Protein AF-A0A2V7YEZ1-F1 (afdb_monomer)

Radius of gyration: 21.1 Å; Cα contacts (8 Å, |Δi|>4): 162; chains: 1; bounding box: 37×70×60 Å

Mean predicted aligned error: 11.43 Å

Nearest PDB structures (foldseek):
  5an3-assembly1_A  TM=5.380E-01  e=5.184E-01  Saccharomyces cerevisiae
  5j5c-assembly1_B  TM=5.131E-01  e=3.500E+00  Homo sapiens
  8w6f-assembly1_A  TM=2.826E-01  e=8.178E+00  artificial sequences

Secondary structure (DSSP, 8-state):
----------------HHHHHHHHHHHHHHHHHHHHHHHHHHHHHHTT------THHHHHHHHHHHHHH-TT-HHHHHHHHHHHHHHHB-SSS-B-HHHHHHHHHHHHHHHHHT--HHHHHHHHHHHHHHHTS-GGGS----GGGS--TTTTT--S----

pLDDT: mean 80.13, std 21.82, range [31.69, 98.31]

Structure (mmCIF, N/CA/C/O backbone):
data_AF-A0A2V7YEZ1-F1
#
_entry.id   AF-A0A2V7YEZ1-F1
#
loop_
_atom_site.group_PDB
_atom_site.id
_atom_site.type_symbol
_atom_site.label_atom_id
_atom_site.label_alt_id
_atom_site.label_comp_id
_atom_site.label_asym_id
_atom_site.label_entity_id
_atom_site.label_seq_id
_atom_site.pdbx_PDB_ins_code
_atom_site.Cartn_x
_atom_site.Cartn_y
_atom_site.Cartn_z
_atom_site.occupancy
_atom_site.B_iso_or_equiv
_atom_site.auth_seq_id
_atom_site.auth_comp_id
_atom_site.auth_asym_id
_atom_site.auth_atom_id
_atom_site.pdbx_PDB_model_num
ATOM 1 N N . MET A 1 1 ? 20.048 -48.805 -42.423 1.00 40.53 1 MET A N 1
ATOM 2 C CA . MET A 1 1 ? 20.149 -48.425 -40.999 1.00 40.53 1 MET A CA 1
ATOM 3 C C . MET A 1 1 ? 20.961 -47.146 -40.914 1.00 40.53 1 MET A C 1
ATOM 5 O O . MET A 1 1 ? 22.164 -47.196 -41.120 1.00 40.53 1 MET A O 1
ATOM 9 N N . LEU A 1 2 ? 20.297 -46.011 -40.697 1.00 33.09 2 LEU A N 1
ATOM 10 C CA . LEU A 1 2 ? 20.935 -44.729 -40.408 1.00 33.09 2 LEU A CA 1
ATOM 11 C C . LEU A 1 2 ? 20.192 -44.150 -39.201 1.00 33.09 2 LEU A C 1
ATOM 13 O O . LEU A 1 2 ? 18.978 -43.967 -39.256 1.00 33.09 2 LEU A O 1
ATOM 17 N N . ILE A 1 3 ? 20.907 -43.975 -38.094 1.00 39.12 3 ILE A N 1
ATOM 18 C CA . ILE A 1 3 ? 20.385 -43.439 -36.837 1.00 39.12 3 ILE A CA 1
ATOM 19 C C . ILE A 1 3 ? 20.308 -41.920 -37.004 1.00 39.12 3 ILE A C 1
ATOM 21 O O . ILE A 1 3 ? 21.340 -41.257 -37.071 1.00 39.12 3 ILE A O 1
ATOM 25 N N . ALA A 1 4 ? 19.096 -41.373 -37.110 1.00 40.34 4 ALA A N 1
ATOM 26 C CA . ALA A 1 4 ? 18.872 -39.936 -37.023 1.00 40.34 4 ALA A CA 1
ATOM 27 C C . ALA A 1 4 ? 18.789 -39.552 -35.540 1.00 40.34 4 ALA A C 1
ATOM 29 O O . ALA A 1 4 ? 17.880 -39.974 -34.825 1.00 40.34 4 ALA A O 1
ATOM 30 N N . ALA A 1 5 ? 19.783 -38.797 -35.078 1.00 41.47 5 ALA A N 1
ATOM 31 C CA . ALA A 1 5 ? 19.831 -38.245 -33.736 1.00 41.47 5 ALA A CA 1
ATOM 32 C C . ALA A 1 5 ? 18.697 -37.225 -33.545 1.00 41.47 5 ALA A C 1
ATOM 34 O O . ALA A 1 5 ? 18.618 -36.224 -34.257 1.00 41.47 5 ALA A O 1
ATOM 35 N N . PHE A 1 6 ? 17.833 -37.485 -32.565 1.00 38.34 6 PHE A N 1
ATOM 36 C CA . PHE A 1 6 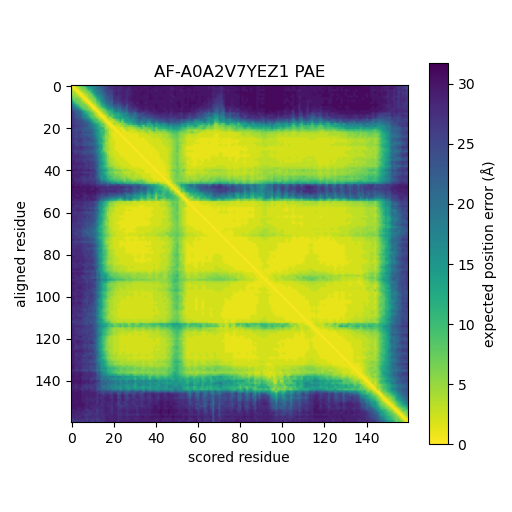? 16.899 -36.507 -32.021 1.00 38.34 6 PHE A CA 1
ATOM 37 C C . PHE A 1 6 ? 17.697 -35.441 -31.262 1.00 38.34 6 PHE A C 1
ATOM 39 O O . PHE A 1 6 ? 18.218 -35.699 -30.178 1.00 38.34 6 PHE A O 1
ATOM 46 N N . ILE A 1 7 ? 17.800 -34.241 -31.831 1.00 48.00 7 ILE A N 1
ATOM 47 C CA . ILE A 1 7 ? 18.239 -33.056 -31.094 1.00 48.00 7 ILE A CA 1
ATOM 48 C C . ILE A 1 7 ? 17.001 -32.484 -30.400 1.00 48.00 7 ILE A C 1
ATOM 50 O O . ILE A 1 7 ? 16.125 -31.905 -31.040 1.00 48.00 7 ILE A O 1
ATOM 54 N N . CYS A 1 8 ? 16.933 -32.669 -29.081 1.00 36.06 8 CYS A N 1
ATOM 55 C CA . CYS A 1 8 ? 16.028 -31.936 -28.204 1.00 36.06 8 CYS A CA 1
ATOM 56 C C . CYS A 1 8 ? 16.366 -30.442 -28.266 1.00 36.06 8 CYS A C 1
ATOM 58 O O . CYS A 1 8 ? 17.362 -30.003 -27.693 1.00 36.06 8 CYS A O 1
ATOM 60 N N . VAL A 1 9 ? 15.524 -29.649 -28.928 1.00 41.03 9 VAL A N 1
ATOM 61 C CA . VAL A 1 9 ? 15.509 -28.197 -28.738 1.00 41.03 9 VAL A CA 1
ATOM 62 C C . VAL A 1 9 ? 14.712 -27.926 -27.468 1.00 41.03 9 VAL A C 1
ATOM 64 O O . VAL A 1 9 ? 13.484 -27.876 -27.480 1.00 41.03 9 VAL A O 1
ATOM 67 N N . ALA A 1 10 ? 15.423 -27.782 -26.351 1.00 42.03 10 ALA A N 1
ATOM 68 C CA . ALA A 1 10 ? 14.890 -27.096 -25.187 1.00 42.03 10 ALA A CA 1
ATOM 69 C C . ALA A 1 10 ? 14.697 -25.627 -25.587 1.00 42.03 10 ALA A C 1
ATOM 71 O O . ALA A 1 10 ? 15.665 -24.876 -25.713 1.00 42.03 10 ALA A O 1
ATOM 72 N N . ALA A 1 11 ? 13.454 -25.235 -25.861 1.00 42.12 11 ALA A N 1
ATOM 73 C CA . ALA A 1 11 ? 13.089 -23.842 -26.056 1.00 42.12 11 ALA A CA 1
ATOM 74 C C . ALA A 1 11 ? 13.286 -23.108 -24.723 1.00 42.12 11 ALA A C 1
ATOM 76 O O . ALA A 1 11 ? 12.401 -23.068 -23.871 1.00 42.12 11 ALA A O 1
ATOM 77 N N . GLY A 1 12 ? 14.482 -22.551 -24.534 1.00 40.09 12 GLY A N 1
ATOM 78 C CA . GLY A 1 12 ? 14.718 -21.494 -23.567 1.00 40.09 12 GLY A CA 1
ATOM 79 C C . GLY A 1 12 ? 13.892 -20.287 -23.984 1.00 40.09 12 GLY A C 1
ATOM 80 O O . GLY A 1 12 ? 14.310 -19.504 -24.833 1.00 40.09 12 GLY A O 1
ATOM 81 N N . PHE A 1 13 ? 12.701 -20.153 -23.405 1.00 41.31 13 PHE A N 1
ATOM 82 C CA . PHE A 1 13 ? 11.927 -18.920 -23.448 1.00 41.31 13 PHE A CA 1
ATOM 83 C C . PHE A 1 13 ? 12.628 -17.914 -22.525 1.00 41.31 13 PHE A C 1
ATOM 85 O O . PHE A 1 13 ? 12.221 -17.680 -21.393 1.00 41.31 13 PHE A O 1
ATOM 92 N N . SER A 1 14 ? 13.755 -17.366 -22.979 1.00 45.91 14 SER A N 1
ATOM 93 C CA . SER A 1 14 ? 14.284 -16.138 -22.400 1.00 45.91 14 SER A CA 1
ATOM 94 C C . SER A 1 14 ? 13.430 -15.004 -22.961 1.00 45.91 14 SER A C 1
ATOM 96 O O . SER A 1 14 ? 13.508 -14.752 -24.167 1.00 45.91 14 SER A O 1
ATOM 98 N N . PRO A 1 15 ? 12.583 -14.337 -22.153 1.00 49.44 15 PRO A N 1
ATOM 99 C CA . PRO A 1 15 ? 11.893 -13.150 -22.630 1.00 49.44 15 PRO A CA 1
ATOM 100 C C . PRO A 1 15 ? 12.941 -12.150 -23.141 1.00 49.44 15 PRO A C 1
ATOM 102 O O . PRO A 1 15 ? 14.041 -12.069 -22.578 1.00 49.44 15 PRO A O 1
ATOM 105 N N . PRO A 1 16 ? 12.653 -11.401 -24.220 1.00 52.81 16 PRO A N 1
ATOM 106 C CA . PRO A 1 16 ? 13.587 -10.405 -24.712 1.00 52.81 16 PRO A CA 1
ATOM 107 C C . PRO A 1 16 ? 13.892 -9.432 -23.572 1.00 52.81 16 PRO A C 1
ATOM 109 O O . PRO A 1 16 ? 12.985 -8.834 -22.998 1.00 52.81 16 PRO A O 1
ATOM 112 N N . VAL A 1 17 ? 15.176 -9.261 -23.251 1.00 59.62 17 VAL A N 1
ATOM 113 C CA . VAL A 1 17 ? 15.662 -8.389 -22.163 1.00 59.62 17 VAL A CA 1
ATOM 114 C C . VAL A 1 17 ? 15.097 -6.960 -22.277 1.00 59.62 17 VAL A C 1
ATOM 116 O O . VAL A 1 17 ? 14.893 -6.282 -21.273 1.00 59.62 17 VAL A O 1
ATOM 119 N N . GLY A 1 18 ? 14.764 -6.513 -23.494 1.00 60.75 18 GLY A N 1
ATOM 120 C CA . GLY A 1 18 ? 14.089 -5.235 -23.741 1.00 60.75 18 GLY A CA 1
ATOM 121 C C . GLY A 1 18 ? 12.655 -5.143 -23.199 1.00 60.75 18 GLY A C 1
ATOM 122 O O . GLY A 1 18 ? 12.246 -4.062 -22.787 1.00 60.75 18 GLY A O 1
ATOM 123 N N . GLY A 1 19 ? 11.912 -6.253 -23.143 1.00 69.75 19 GLY A N 1
ATOM 124 C CA . GLY A 1 19 ? 10.551 -6.295 -22.596 1.00 69.75 19 GLY A CA 1
ATOM 125 C C . GLY A 1 19 ? 10.527 -6.149 -21.075 1.00 69.75 19 GLY A C 1
ATOM 126 O O . GLY A 1 19 ? 9.747 -5.359 -20.553 1.00 69.75 19 GLY A O 1
ATOM 127 N N . LEU A 1 20 ? 11.447 -6.823 -20.374 1.00 73.31 20 LEU A N 1
ATOM 128 C CA . LEU A 1 20 ? 11.592 -6.698 -18.916 1.00 73.31 20 LEU A CA 1
ATOM 129 C C . LEU A 1 20 ? 11.968 -5.271 -18.503 1.00 73.31 20 LEU A C 1
ATOM 131 O O . LEU A 1 20 ? 11.422 -4.733 -17.546 1.00 73.31 20 LEU A O 1
ATOM 135 N N . LYS A 1 21 ? 12.862 -4.625 -19.261 1.00 82.38 21 LYS A N 1
ATOM 136 C CA . LYS A 1 21 ? 13.244 -3.234 -19.001 1.00 82.38 21 LYS A CA 1
ATOM 137 C C . LYS A 1 21 ? 12.072 -2.269 -19.200 1.00 82.38 21 LYS A C 1
ATOM 139 O O . LYS A 1 21 ? 11.891 -1.379 -18.380 1.00 82.38 21 LYS A O 1
ATOM 144 N N . ALA A 1 22 ? 11.286 -2.444 -20.262 1.00 88.00 22 ALA A N 1
ATOM 145 C CA . ALA A 1 22 ? 10.114 -1.607 -20.513 1.00 88.00 22 ALA A CA 1
ATOM 146 C C . ALA A 1 22 ? 9.047 -1.768 -19.418 1.00 88.00 22 ALA A C 1
ATOM 148 O O . ALA A 1 22 ? 8.484 -0.772 -18.972 1.00 88.00 22 ALA A O 1
ATOM 149 N N . ALA A 1 23 ? 8.821 -2.999 -18.950 1.00 89.00 23 ALA A N 1
ATOM 150 C CA . ALA A 1 23 ? 7.882 -3.289 -17.872 1.00 89.00 23 ALA A CA 1
ATOM 151 C C . ALA A 1 23 ? 8.321 -2.657 -16.537 1.00 89.00 23 ALA A C 1
ATOM 153 O O . ALA A 1 23 ? 7.537 -1.951 -15.911 1.00 89.00 23 ALA A O 1
ATOM 154 N N . ALA A 1 24 ? 9.600 -2.791 -16.166 1.00 91.38 24 ALA A N 1
ATOM 155 C CA . ALA A 1 24 ? 10.151 -2.151 -14.969 1.00 91.38 24 ALA A CA 1
ATOM 156 C C . ALA A 1 24 ? 10.080 -0.615 -15.038 1.00 91.38 24 ALA A C 1
ATOM 158 O O . ALA A 1 24 ? 9.695 0.036 -14.069 1.00 91.38 24 ALA A O 1
ATOM 159 N N . THR A 1 25 ? 10.397 -0.013 -16.192 1.00 95.06 25 THR A N 1
ATOM 160 C CA . THR A 1 25 ? 10.243 1.440 -16.385 1.00 95.06 25 THR A CA 1
ATOM 161 C C . THR A 1 25 ? 8.787 1.867 -16.230 1.00 95.06 25 THR A C 1
ATOM 163 O O . THR A 1 25 ? 8.508 2.831 -15.523 1.00 95.06 25 THR A O 1
ATOM 166 N N . ARG A 1 26 ? 7.850 1.125 -16.828 1.00 95.81 26 ARG A N 1
ATOM 167 C CA . ARG A 1 26 ? 6.424 1.431 -16.712 1.00 95.81 26 ARG A CA 1
ATOM 168 C C . ARG A 1 26 ? 5.931 1.318 -15.270 1.00 95.81 26 ARG A C 1
ATOM 170 O O . ARG A 1 26 ? 5.223 2.204 -14.802 1.00 95.81 26 ARG A O 1
ATOM 177 N N . SER A 1 27 ? 6.351 0.273 -14.563 1.00 97.31 27 SER A N 1
ATOM 178 C CA . SER A 1 27 ? 6.060 0.083 -13.143 1.00 97.31 27 SER A CA 1
ATOM 179 C C . SER A 1 27 ? 6.548 1.268 -12.300 1.00 97.31 27 SER A C 1
ATOM 181 O O . SER A 1 27 ? 5.794 1.810 -11.492 1.00 97.31 27 SER A O 1
ATOM 183 N N . GLN A 1 28 ? 7.771 1.748 -12.540 1.00 97.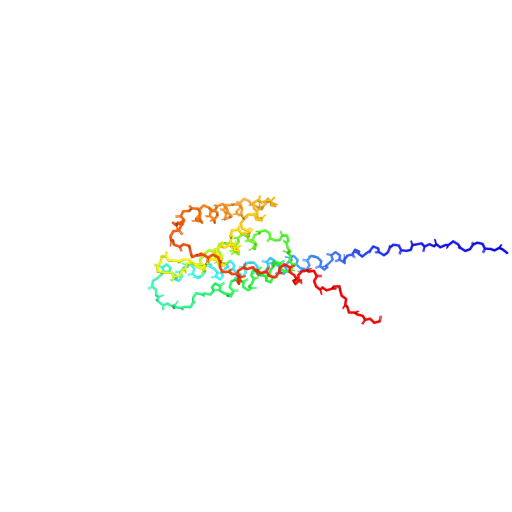25 28 GLN A N 1
ATOM 184 C CA . GLN A 1 28 ? 8.328 2.912 -11.843 1.00 97.25 28 GLN A CA 1
ATOM 185 C C . GLN A 1 28 ? 7.546 4.203 -12.122 1.00 97.25 28 GLN A C 1
ATOM 187 O O . GLN A 1 28 ? 7.264 4.953 -11.191 1.00 97.25 28 GLN A O 1
ATOM 192 N N . GLU A 1 29 ? 7.162 4.456 -13.377 1.00 97.94 29 GLU A N 1
ATOM 193 C CA . GLU A 1 29 ? 6.352 5.627 -13.749 1.00 97.94 29 GLU A CA 1
ATOM 194 C C . GLU A 1 29 ? 4.992 5.636 -13.042 1.00 97.94 29 GLU A C 1
ATOM 196 O O . GLU A 1 29 ? 4.572 6.666 -12.513 1.00 97.94 29 GLU A O 1
ATOM 201 N N . LEU A 1 30 ? 4.314 4.486 -13.017 1.00 98.00 30 LEU A N 1
ATOM 202 C CA . LEU A 1 30 ? 3.024 4.329 -12.346 1.00 98.00 30 LEU A CA 1
ATOM 203 C C . LEU A 1 30 ? 3.155 4.503 -10.831 1.00 98.00 30 LEU A C 1
ATOM 205 O O . LEU A 1 30 ? 2.347 5.202 -10.224 1.00 98.00 30 LEU A O 1
ATOM 209 N N . THR A 1 31 ? 4.214 3.945 -10.241 1.00 98.06 31 THR A N 1
ATOM 210 C CA . THR A 1 31 ? 4.502 4.095 -8.807 1.00 98.06 31 THR A CA 1
ATOM 211 C C . THR A 1 31 ? 4.725 5.561 -8.439 1.00 98.06 31 THR A C 1
ATOM 213 O O . THR A 1 31 ? 4.135 6.051 -7.482 1.00 98.06 31 THR A O 1
ATOM 216 N N . ALA A 1 32 ? 5.511 6.291 -9.235 1.00 97.81 32 ALA A N 1
ATOM 217 C CA . ALA A 1 32 ? 5.757 7.713 -9.008 1.00 97.81 32 ALA A CA 1
ATOM 218 C C . ALA A 1 32 ? 4.475 8.552 -9.156 1.00 97.81 32 ALA A C 1
ATOM 220 O O . ALA A 1 32 ? 4.238 9.478 -8.380 1.00 97.81 32 ALA A O 1
ATOM 221 N N . ALA A 1 33 ? 3.618 8.222 -10.128 1.00 96.69 33 ALA A N 1
ATOM 222 C CA . ALA A 1 33 ? 2.325 8.883 -10.288 1.00 96.69 33 ALA A CA 1
ATOM 223 C C . ALA A 1 33 ? 1.403 8.637 -9.080 1.00 96.69 33 ALA A C 1
ATOM 225 O O . ALA A 1 33 ? 0.768 9.574 -8.593 1.00 96.69 33 ALA A O 1
ATOM 226 N N . ALA A 1 34 ? 1.363 7.400 -8.578 1.00 96.62 34 ALA A N 1
ATOM 227 C CA . ALA A 1 34 ? 0.606 7.037 -7.386 1.00 96.62 34 ALA A CA 1
ATOM 228 C C . ALA A 1 34 ? 1.114 7.771 -6.136 1.00 96.62 34 ALA A C 1
ATOM 230 O O . ALA A 1 34 ? 0.313 8.290 -5.359 1.00 96.62 34 ALA A O 1
ATOM 231 N N . GLU A 1 35 ? 2.434 7.868 -5.960 1.00 95.75 35 GLU A N 1
ATOM 232 C CA . GLU A 1 35 ? 3.056 8.580 -4.841 1.00 95.75 35 GLU A CA 1
ATOM 233 C C . GLU A 1 35 ? 2.730 10.081 -4.867 1.00 95.75 35 GLU A C 1
ATOM 235 O O . GLU A 1 35 ? 2.333 10.654 -3.848 1.00 95.75 35 GLU A O 1
ATOM 240 N N . GLU A 1 36 ? 2.825 10.723 -6.034 1.00 95.00 36 GLU A N 1
ATOM 241 C CA . GLU A 1 36 ? 2.460 12.134 -6.182 1.00 95.00 36 GLU A CA 1
ATOM 242 C C . GLU A 1 36 ? 0.978 12.376 -5.901 1.00 95.00 36 GLU A C 1
ATOM 244 O O . GLU A 1 36 ? 0.630 13.337 -5.205 1.00 95.0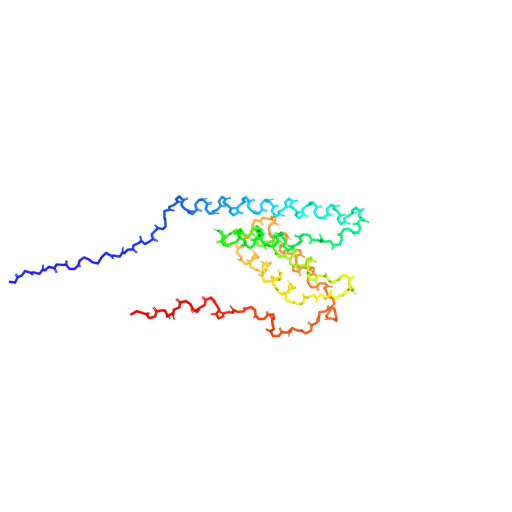0 36 GLU A O 1
ATOM 249 N N . LEU A 1 37 ? 0.103 11.490 -6.382 1.00 92.94 37 LEU A N 1
ATOM 250 C CA . LEU A 1 37 ? -1.325 11.568 -6.097 1.00 92.94 37 LEU A CA 1
ATOM 251 C C . LEU A 1 37 ? -1.585 11.427 -4.591 1.00 92.94 37 LEU A C 1
ATOM 253 O O . LEU A 1 37 ? -2.237 12.284 -3.998 1.00 92.94 37 LEU A O 1
ATOM 257 N N . LEU A 1 38 ? -0.982 10.429 -3.940 1.00 91.25 38 LEU A N 1
ATOM 258 C CA . LEU A 1 38 ? -1.081 10.227 -2.495 1.00 91.25 38 LEU A CA 1
ATOM 259 C C . LEU A 1 38 ? -0.568 11.436 -1.698 1.00 91.25 38 LEU A C 1
ATOM 261 O O . LEU A 1 38 ? -1.157 11.821 -0.685 1.00 91.25 38 LEU A O 1
ATOM 265 N N . ARG A 1 39 ? 0.518 12.070 -2.148 1.00 90.50 39 ARG A N 1
ATOM 266 C CA . ARG A 1 39 ? 1.067 13.282 -1.527 1.00 90.50 39 ARG A CA 1
ATOM 267 C C . ARG A 1 39 ? 0.094 14.458 -1.625 1.00 90.50 39 ARG A C 1
ATOM 269 O O . ARG A 1 39 ? -0.050 15.211 -0.657 1.00 90.50 39 ARG A O 1
ATOM 276 N N . VAL A 1 40 ? -0.559 14.633 -2.775 1.00 87.62 40 VAL A N 1
ATOM 277 C CA . VAL A 1 40 ? -1.604 15.648 -2.969 1.00 87.62 40 VAL A CA 1
ATOM 278 C C . VAL A 1 40 ? -2.790 15.371 -2.046 1.00 87.62 40 VAL A C 1
ATOM 280 O O . VAL A 1 40 ? -3.201 16.278 -1.323 1.00 87.62 40 VAL A O 1
ATOM 283 N N . GLU A 1 41 ? -3.256 14.125 -1.975 1.00 83.94 41 GLU A N 1
ATOM 284 C CA . GLU A 1 41 ? -4.358 13.712 -1.097 1.00 83.94 41 GLU A CA 1
ATOM 285 C C . GLU A 1 41 ? -4.057 13.996 0.379 1.00 83.94 41 GLU A C 1
ATOM 287 O O . GLU A 1 41 ? -4.834 14.666 1.059 1.00 83.94 41 GLU A O 1
ATOM 292 N N . LYS A 1 42 ? -2.884 13.578 0.875 1.00 84.00 42 LYS A N 1
ATOM 293 C CA . LYS A 1 42 ? -2.446 13.846 2.259 1.00 84.00 42 LYS A CA 1
ATOM 294 C C . LYS A 1 42 ? -2.423 15.349 2.567 1.00 84.00 42 LYS A C 1
ATOM 296 O O . LYS A 1 42 ? -2.794 15.767 3.665 1.00 84.00 42 LYS A O 1
ATOM 301 N N . LYS A 1 43 ? -2.019 16.181 1.600 1.00 85.25 43 LYS A N 1
ATOM 302 C CA . LYS A 1 43 ? -2.025 17.644 1.740 1.00 85.25 43 LYS A CA 1
ATOM 303 C C . LYS A 1 43 ? -3.446 18.215 1.785 1.00 85.25 43 LYS A C 1
ATOM 305 O O . LYS A 1 43 ? -3.696 19.114 2.585 1.00 85.25 43 LYS A O 1
ATOM 310 N N . ILE A 1 44 ? -4.354 17.711 0.948 1.00 79.88 44 ILE A N 1
ATOM 311 C CA . ILE A 1 44 ? -5.762 18.133 0.932 1.00 79.88 44 ILE A CA 1
ATOM 312 C C . ILE A 1 44 ? -6.434 17.757 2.255 1.00 79.88 44 ILE A C 1
ATOM 314 O O . ILE A 1 44 ? -7.013 18.630 2.903 1.00 79.88 44 ILE A O 1
ATOM 318 N N . ALA A 1 45 ? -6.262 16.516 2.715 1.00 76.12 45 ALA A N 1
ATOM 319 C CA . ALA A 1 45 ? -6.790 16.042 3.992 1.00 76.12 45 ALA A CA 1
ATOM 320 C C . ALA A 1 45 ? -6.326 16.916 5.174 1.00 76.12 45 ALA A C 1
ATOM 322 O O . ALA A 1 45 ? -7.132 17.309 6.016 1.00 76.12 45 ALA A O 1
ATOM 323 N N . ALA A 1 46 ? -5.048 17.312 5.198 1.00 76.81 46 ALA A N 1
ATOM 324 C CA . ALA A 1 46 ? -4.509 18.209 6.222 1.00 76.81 46 ALA A CA 1
ATOM 325 C C . ALA A 1 46 ? -5.074 19.646 6.157 1.00 76.81 46 ALA A C 1
ATOM 327 O O . ALA A 1 46 ? -5.044 20.362 7.158 1.00 76.81 46 ALA A O 1
ATOM 328 N N . SER A 1 47 ? -5.582 20.083 4.998 1.00 74.38 47 SER A N 1
ATOM 329 C CA . SER A 1 47 ? -6.152 21.426 4.798 1.00 74.38 47 SER A CA 1
ATOM 330 C C . SER A 1 47 ? -7.626 21.571 5.204 1.00 74.38 47 SER A C 1
ATOM 332 O O . SER A 1 47 ? -8.143 22.685 5.188 1.00 74.38 47 SER A O 1
ATOM 334 N N . ASN A 1 48 ? -8.262 20.491 5.678 1.00 57.47 48 ASN A N 1
ATOM 335 C CA . ASN A 1 48 ? -9.564 20.503 6.359 1.00 57.47 48 ASN A CA 1
ATOM 336 C C . ASN A 1 48 ? -10.777 20.949 5.515 1.00 57.47 48 ASN A C 1
ATOM 338 O O . ASN A 1 48 ? -11.816 21.308 6.076 1.00 57.47 48 ASN A O 1
ATOM 342 N N . ASP A 1 49 ? -10.686 20.887 4.185 1.00 51.84 49 ASP A N 1
ATOM 343 C CA . ASP A 1 49 ? -11.847 21.080 3.318 1.00 51.84 49 ASP A CA 1
ATOM 344 C C . ASP A 1 49 ? -12.467 19.720 2.996 1.00 51.84 49 ASP A C 1
ATOM 346 O O . ASP A 1 49 ? -11.783 18.797 2.561 1.00 51.84 49 ASP A O 1
ATOM 350 N N . ARG A 1 50 ? -13.768 19.593 3.260 1.00 48.62 50 ARG A N 1
ATOM 351 C CA . ARG A 1 50 ? -14.590 18.375 3.173 1.00 48.62 50 ARG A CA 1
ATOM 352 C C . ARG A 1 50 ? -14.769 17.881 1.730 1.00 48.62 50 ARG A C 1
ATOM 354 O O . ARG A 1 50 ? -15.895 17.702 1.264 1.00 48.62 50 ARG A O 1
ATOM 361 N N . VAL A 1 51 ? -13.682 17.670 1.002 1.00 49.28 51 VAL A N 1
ATOM 362 C CA . VAL A 1 51 ? -13.699 17.027 -0.308 1.00 49.28 51 VAL A CA 1
ATOM 363 C C . VAL A 1 51 ? -13.834 15.530 -0.051 1.00 49.28 51 VAL A C 1
ATOM 365 O O . VAL A 1 51 ? -12.859 14.810 0.116 1.00 49.28 51 VAL A O 1
ATOM 368 N N . GLY A 1 52 ? -15.083 15.079 0.068 1.00 50.16 52 GLY A N 1
ATOM 369 C CA . GLY A 1 52 ? -15.470 13.712 0.428 1.00 50.16 52 GLY A CA 1
ATOM 370 C C . GLY A 1 52 ? -15.181 12.644 -0.632 1.00 50.16 52 GLY A C 1
ATOM 371 O O . GLY A 1 52 ? -15.952 11.699 -0.752 1.00 50.16 52 GLY A O 1
ATOM 372 N N . SER A 1 53 ? -14.108 12.776 -1.408 1.00 55.88 53 SER A N 1
ATOM 373 C CA . SER A 1 53 ? -13.677 11.754 -2.360 1.00 55.88 53 SER A CA 1
ATOM 374 C C . SER A 1 53 ? -12.168 11.595 -2.278 1.00 55.88 53 SER A C 1
ATOM 376 O O . SER A 1 53 ? -11.437 12.169 -3.078 1.00 55.88 53 SER A O 1
ATOM 378 N N . PHE A 1 54 ? -11.712 10.819 -1.296 1.00 65.50 54 PHE A N 1
ATOM 379 C CA . PHE A 1 54 ? -10.322 10.387 -1.235 1.00 65.50 54 PHE A CA 1
ATOM 380 C C . PHE A 1 54 ? -9.994 9.550 -2.473 1.00 65.50 54 PHE A C 1
ATOM 382 O O . PHE A 1 54 ? -10.654 8.537 -2.725 1.00 65.50 54 PHE A O 1
ATOM 389 N N . LEU A 1 55 ? -8.950 9.928 -3.210 1.00 77.50 55 LEU A N 1
ATOM 390 C CA . LEU A 1 55 ? -8.511 9.226 -4.425 1.00 77.50 55 LEU A CA 1
ATOM 391 C C . LEU A 1 55 ? -7.751 7.920 -4.128 1.00 77.50 55 LEU A C 1
ATOM 393 O O . LEU A 1 55 ? -7.029 7.413 -4.980 1.00 77.50 55 LEU A O 1
ATOM 397 N N . TYR A 1 56 ? -7.911 7.334 -2.935 1.00 87.25 56 TYR A N 1
ATOM 398 C CA . TYR A 1 56 ? -7.235 6.087 -2.559 1.00 87.25 56 TYR A CA 1
ATOM 399 C C . TYR A 1 56 ? -7.528 4.938 -3.532 1.00 87.25 56 TYR A C 1
ATOM 401 O O . TYR A 1 56 ? -6.638 4.139 -3.787 1.00 87.25 56 TYR A O 1
ATOM 409 N N . GLY A 1 57 ? -8.725 4.882 -4.128 1.00 89.00 57 GLY A N 1
ATOM 410 C CA . GLY A 1 57 ? -9.037 3.894 -5.169 1.00 89.00 57 GLY A CA 1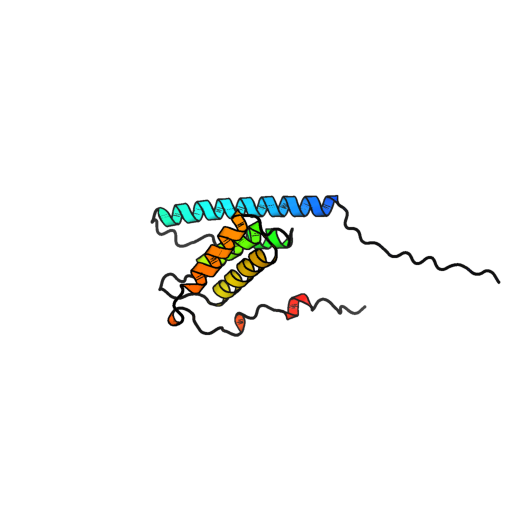
ATOM 411 C C . GLY A 1 57 ? -8.209 4.073 -6.447 1.00 89.00 57 GLY A C 1
ATOM 412 O O . GLY A 1 57 ? -7.729 3.090 -7.009 1.00 89.00 57 GLY A O 1
ATOM 413 N N . ASP A 1 58 ? -7.977 5.317 -6.871 1.00 91.44 58 ASP A N 1
ATOM 414 C CA . ASP A 1 58 ? -7.152 5.620 -8.047 1.00 91.44 58 ASP A CA 1
ATOM 415 C C . ASP A 1 58 ? -5.669 5.360 -7.757 1.00 91.44 58 ASP A C 1
ATOM 417 O O . ASP A 1 58 ? -4.962 4.792 -8.588 1.00 91.44 58 ASP A O 1
ATOM 421 N N . VAL A 1 59 ? -5.207 5.718 -6.553 1.00 94.88 59 VAL A N 1
ATOM 422 C CA . VAL A 1 59 ? -3.850 5.402 -6.086 1.00 94.88 59 VAL A CA 1
ATOM 423 C C . VAL A 1 59 ? -3.629 3.886 -6.084 1.00 94.88 59 VAL A C 1
ATOM 425 O O . VAL A 1 59 ? -2.633 3.429 -6.636 1.00 94.88 59 VAL A O 1
ATOM 428 N N . LEU A 1 60 ? -4.559 3.102 -5.528 1.00 95.31 60 LEU A N 1
ATOM 429 C CA . LEU A 1 60 ? -4.465 1.637 -5.526 1.00 95.31 60 LEU A CA 1
ATOM 430 C C . LEU A 1 60 ? -4.479 1.063 -6.941 1.00 95.31 60 LEU A C 1
ATOM 432 O O . LEU A 1 60 ? -3.641 0.229 -7.247 1.00 95.31 60 LEU A O 1
ATOM 436 N N . SER A 1 61 ? -5.332 1.577 -7.830 1.00 95.38 61 SER A N 1
ATOM 437 C CA . SER A 1 61 ? -5.372 1.122 -9.227 1.00 95.38 61 SER A CA 1
ATOM 438 C C . SER A 1 61 ? -4.033 1.332 -9.946 1.00 95.38 61 SER A C 1
ATOM 440 O O . SER A 1 61 ? -3.592 0.476 -10.709 1.00 95.38 61 SER A O 1
ATOM 442 N N . LEU A 1 62 ? -3.356 2.460 -9.696 1.00 97.31 62 LEU A N 1
ATOM 443 C CA . LEU A 1 62 ? -2.025 2.723 -10.251 1.00 97.31 62 LEU A CA 1
ATOM 444 C C . LEU A 1 62 ? -0.952 1.801 -9.658 1.00 97.31 62 LEU A C 1
ATOM 446 O O . LEU A 1 62 ? -0.053 1.376 -10.382 1.00 97.31 62 LEU A O 1
ATOM 450 N N . LEU A 1 63 ? -1.026 1.513 -8.357 1.00 97.81 63 LEU A N 1
ATOM 451 C CA . LEU A 1 63 ? -0.070 0.641 -7.673 1.00 97.81 63 LEU A CA 1
ATOM 452 C C . LEU A 1 63 ? -0.255 -0.826 -8.070 1.00 97.81 63 LEU A C 1
ATOM 454 O O . LEU A 1 63 ? 0.743 -1.502 -8.306 1.00 97.81 63 LEU A O 1
ATOM 458 N N . ASP A 1 64 ? -1.493 -1.292 -8.220 1.00 96.50 64 ASP A N 1
ATOM 459 C CA . ASP A 1 64 ? -1.808 -2.638 -8.701 1.00 96.50 64 ASP A CA 1
ATOM 460 C C . ASP A 1 64 ? -1.264 -2.838 -10.122 1.00 96.50 64 ASP A C 1
ATOM 462 O O . ASP A 1 64 ? -0.507 -3.775 -10.365 1.00 96.50 64 ASP A O 1
ATOM 466 N N . GLU A 1 65 ? -1.518 -1.893 -11.035 1.00 97.19 65 GLU A N 1
ATOM 467 C CA . GLU A 1 65 ? -0.955 -1.935 -12.394 1.00 97.19 65 GLU A CA 1
ATOM 468 C C . GLU A 1 65 ? 0.587 -1.878 -12.375 1.00 97.19 65 GLU A C 1
ATOM 470 O O . GLU A 1 65 ? 1.263 -2.549 -13.160 1.00 97.19 65 GLU A O 1
ATOM 475 N N . ALA A 1 66 ? 1.184 -1.100 -11.462 1.00 97.38 66 ALA A N 1
ATOM 476 C CA . ALA A 1 66 ? 2.635 -1.070 -11.297 1.00 97.38 66 ALA A CA 1
ATOM 477 C C . ALA A 1 66 ? 3.187 -2.439 -10.864 1.00 97.38 66 ALA A C 1
ATOM 479 O O . ALA A 1 66 ? 4.216 -2.877 -11.389 1.00 97.38 66 ALA A O 1
ATOM 480 N N . ILE A 1 67 ? 2.517 -3.117 -9.932 1.00 96.62 67 ILE A N 1
ATOM 481 C CA . ILE A 1 67 ? 2.889 -4.445 -9.431 1.00 96.62 67 ILE A CA 1
ATOM 482 C C . ILE A 1 67 ? 2.671 -5.519 -10.507 1.00 96.62 67 ILE A C 1
ATOM 484 O O . ILE A 1 67 ? 3.491 -6.431 -10.623 1.00 96.62 67 ILE A O 1
ATOM 488 N N . ASP A 1 68 ? 1.630 -5.404 -11.328 1.00 95.25 68 ASP A N 1
ATOM 489 C CA . ASP A 1 68 ? 1.378 -6.320 -12.446 1.00 95.25 68 ASP A CA 1
ATOM 490 C C . ASP A 1 68 ? 2.449 -6.195 -13.540 1.00 95.25 68 ASP A C 1
ATOM 492 O O . ASP A 1 68 ? 2.886 -7.196 -14.117 1.00 95.25 68 ASP A O 1
ATOM 496 N N . HIS A 1 69 ? 2.939 -4.977 -13.793 1.00 94.06 69 HIS A N 1
ATOM 497 C CA . HIS A 1 69 ? 4.063 -4.750 -14.700 1.00 94.06 69 HIS A CA 1
ATOM 498 C C . HIS A 1 69 ? 5.411 -5.225 -14.137 1.00 94.06 69 HIS A C 1
ATOM 500 O O . HIS A 1 69 ? 6.247 -5.724 -14.893 1.00 94.06 69 HIS A O 1
ATOM 506 N N . ASP A 1 70 ? 5.647 -5.068 -12.835 1.00 95.38 70 ASP A N 1
ATOM 507 C CA . ASP A 1 70 ? 6.849 -5.556 -12.161 1.00 95.38 70 ASP A CA 1
ATOM 508 C C . ASP A 1 70 ? 6.518 -6.019 -10.740 1.00 95.38 70 ASP A C 1
ATOM 510 O O . ASP A 1 70 ? 6.509 -5.243 -9.781 1.00 95.38 70 ASP A O 1
ATOM 514 N N . SER A 1 71 ? 6.323 -7.330 -10.586 1.00 92.88 71 SER A N 1
ATOM 515 C CA . SER A 1 71 ? 5.973 -7.933 -9.298 1.00 92.88 71 SER A CA 1
ATOM 516 C C . SER A 1 71 ? 7.070 -7.787 -8.236 1.00 92.88 71 SER A C 1
ATOM 518 O O . SER A 1 71 ? 6.813 -8.036 -7.054 1.00 92.88 71 SER A O 1
ATOM 520 N N . SER A 1 72 ? 8.292 -7.432 -8.656 1.00 94.06 72 SER A N 1
ATOM 521 C CA . SER A 1 72 ? 9.443 -7.174 -7.789 1.00 94.06 72 SER A CA 1
ATOM 522 C C . SER A 1 72 ? 9.558 -5.714 -7.342 1.00 94.06 72 SER A C 1
ATOM 524 O O . SER A 1 72 ? 10.445 -5.395 -6.550 1.00 94.06 72 SER A O 1
ATOM 526 N N . ASN A 1 73 ? 8.647 -4.835 -7.773 1.00 97.19 73 ASN A N 1
ATOM 527 C CA . ASN A 1 73 ? 8.582 -3.456 -7.307 1.00 97.19 73 ASN A CA 1
ATOM 528 C C . ASN A 1 73 ? 8.067 -3.388 -5.856 1.00 97.19 73 ASN A C 1
ATOM 530 O O . ASN A 1 73 ? 6.884 -3.186 -5.578 1.00 97.19 73 ASN A O 1
ATOM 534 N N . LEU A 1 74 ? 8.989 -3.575 -4.909 1.00 98.00 74 LEU A N 1
ATOM 535 C CA . LEU A 1 74 ? 8.699 -3.560 -3.473 1.00 98.00 74 LEU A CA 1
ATOM 536 C C . LEU A 1 74 ? 8.278 -2.175 -2.966 1.00 98.00 74 LEU A C 1
ATOM 538 O O . LEU A 1 74 ? 7.561 -2.097 -1.971 1.00 98.00 74 LEU A O 1
ATOM 542 N N . HIS A 1 75 ? 8.661 -1.102 -3.662 1.00 98.06 75 HIS A N 1
ATOM 543 C CA . HIS A 1 75 ? 8.222 0.247 -3.320 1.00 98.06 75 HIS A CA 1
ATOM 544 C C . HIS A 1 75 ? 6.720 0.424 -3.576 1.00 98.06 75 HIS A C 1
ATOM 546 O O . HIS A 1 75 ? 5.994 0.879 -2.692 1.00 98.06 75 HIS A O 1
ATOM 552 N N . ALA A 1 76 ? 6.229 -0.030 -4.736 1.00 98.19 76 ALA A N 1
ATOM 553 C CA . ALA A 1 76 ? 4.800 -0.022 -5.046 1.00 98.19 76 ALA A CA 1
ATOM 554 C C . ALA A 1 76 ? 3.989 -0.836 -4.028 1.00 98.19 76 ALA A C 1
ATOM 556 O O . ALA A 1 76 ? 2.966 -0.363 -3.544 1.00 98.19 76 ALA A O 1
ATOM 557 N N . ARG A 1 77 ? 4.486 -2.017 -3.632 1.00 98.25 77 ARG A N 1
ATOM 558 C CA . ARG A 1 77 ? 3.858 -2.844 -2.586 1.00 98.25 77 ARG A CA 1
ATOM 559 C C . ARG A 1 77 ? 3.816 -2.151 -1.228 1.00 98.25 77 ARG A C 1
ATOM 561 O O . ARG A 1 77 ? 2.795 -2.185 -0.550 1.00 98.25 77 ARG A O 1
ATOM 568 N N . ALA A 1 78 ? 4.901 -1.483 -0.837 1.00 98.31 78 ALA A N 1
ATOM 569 C CA . ALA A 1 78 ? 4.946 -0.751 0.424 1.00 98.31 78 ALA A CA 1
ATOM 570 C C . ALA A 1 78 ? 3.920 0.394 0.443 1.00 98.31 78 ALA A C 1
ATOM 572 O O . ALA A 1 78 ? 3.177 0.536 1.416 1.00 98.31 78 ALA A O 1
ATOM 573 N N . LEU A 1 79 ? 3.832 1.165 -0.648 1.00 98.00 79 LEU A N 1
ATOM 574 C CA . LEU A 1 79 ? 2.815 2.206 -0.815 1.00 98.00 79 LEU A CA 1
ATOM 575 C C . LEU A 1 79 ? 1.398 1.620 -0.837 1.00 98.00 79 LEU A C 1
ATOM 577 O O . LEU A 1 79 ? 0.509 2.179 -0.200 1.00 98.00 79 LEU A O 1
ATOM 581 N N . ALA A 1 80 ? 1.183 0.482 -1.503 1.00 98.06 80 ALA A N 1
ATOM 582 C CA . ALA A 1 80 ? -0.117 -0.186 -1.533 1.00 98.06 80 ALA A CA 1
ATOM 583 C C . ALA A 1 80 ? -0.549 -0.577 -0.115 1.00 98.06 80 ALA A C 1
ATOM 585 O O . ALA A 1 80 ? -1.658 -0.247 0.298 1.00 98.06 80 ALA A O 1
ATOM 586 N N . GLY A 1 81 ? 0.359 -1.163 0.672 1.00 97.62 81 GLY A N 1
ATOM 587 C CA . GLY A 1 81 ? 0.127 -1.473 2.081 1.00 97.62 81 GLY A CA 1
ATOM 588 C C . GLY A 1 81 ? -0.277 -0.247 2.911 1.00 97.62 81 GLY A C 1
ATOM 589 O O . GLY A 1 81 ? -1.224 -0.320 3.695 1.00 97.62 81 GLY A O 1
ATOM 590 N N . GLU A 1 82 ? 0.379 0.902 2.714 1.00 96.88 82 GLU A N 1
ATOM 591 C CA . GLU A 1 82 ? 0.016 2.159 3.389 1.00 96.88 82 GLU A CA 1
ATOM 592 C C . GLU A 1 82 ? -1.378 2.656 2.976 1.00 96.88 82 GLU A C 1
ATOM 594 O O . GLU A 1 82 ? -2.186 3.040 3.823 1.00 96.88 82 GLU A O 1
ATOM 599 N N . VAL A 1 83 ? -1.681 2.645 1.679 1.00 95.94 83 VAL A N 1
ATOM 600 C CA . VAL A 1 83 ? -2.946 3.171 1.150 1.00 95.94 83 VAL A CA 1
ATOM 601 C C . VAL A 1 83 ? -4.122 2.268 1.519 1.00 95.94 83 VAL A C 1
ATOM 603 O O . VAL A 1 83 ? -5.184 2.778 1.869 1.00 95.94 83 VAL A O 1
ATOM 606 N N . LEU A 1 84 ? -3.935 0.947 1.513 1.00 96.50 84 LEU A N 1
ATOM 607 C CA . LEU A 1 84 ? -4.928 -0.021 1.985 1.00 96.50 84 LEU A CA 1
ATOM 608 C C . LEU A 1 84 ? -5.260 0.202 3.465 1.00 96.50 84 LEU A C 1
ATOM 610 O O . LEU A 1 84 ? -6.433 0.212 3.829 1.00 96.50 84 LEU A O 1
ATOM 614 N N . LEU A 1 85 ? -4.255 0.477 4.306 1.00 95.19 85 LEU A N 1
ATOM 615 C CA . LEU A 1 85 ? -4.486 0.833 5.708 1.00 95.19 85 LEU A CA 1
ATOM 616 C C . LEU A 1 85 ? -5.328 2.109 5.827 1.00 95.19 85 LEU A C 1
ATOM 618 O O . LEU A 1 85 ? -6.314 2.124 6.559 1.00 95.19 85 LEU A O 1
ATOM 622 N N . LEU A 1 86 ? -4.980 3.165 5.088 1.00 92.31 86 LEU A N 1
ATOM 623 C CA . LEU A 1 86 ? -5.760 4.409 5.083 1.00 92.31 86 LEU A CA 1
ATOM 624 C C . LEU A 1 86 ? -7.194 4.183 4.594 1.00 92.31 86 LEU A C 1
ATOM 626 O O . LEU A 1 86 ? -8.127 4.777 5.122 1.00 92.31 86 LEU A O 1
ATOM 630 N N . ARG A 1 87 ? -7.376 3.314 3.597 1.00 90.62 87 ARG A N 1
ATOM 631 C CA . ARG A 1 87 ? -8.689 2.968 3.052 1.00 90.62 87 ARG A CA 1
ATOM 632 C C . ARG A 1 87 ? -9.517 2.105 4.001 1.00 90.62 87 ARG A C 1
ATOM 634 O O . ARG A 1 87 ? -10.741 2.152 3.919 1.00 90.62 87 ARG A O 1
ATOM 641 N N . SER A 1 88 ? -8.864 1.326 4.861 1.00 92.38 88 SER A N 1
ATOM 642 C CA . SER A 1 88 ? -9.544 0.488 5.844 1.00 92.38 88 SER A CA 1
ATOM 643 C C . SER A 1 88 ? -10.237 1.309 6.931 1.00 92.38 88 SER A C 1
ATOM 645 O O . SER A 1 88 ? -11.257 0.866 7.436 1.00 92.38 88 SER A O 1
ATOM 647 N N . ASP A 1 89 ? -9.745 2.504 7.266 1.00 90.62 89 ASP A N 1
ATOM 648 C CA . ASP A 1 89 ? -10.381 3.380 8.256 1.00 90.62 89 ASP A CA 1
ATOM 649 C C . ASP A 1 89 ? -11.722 3.932 7.735 1.00 90.62 89 ASP A C 1
ATOM 651 O O . ASP A 1 89 ? -11.774 4.634 6.721 1.00 90.62 89 ASP A O 1
ATOM 655 N N . GLN A 1 90 ? -12.818 3.625 8.436 1.00 86.25 90 GLN A N 1
ATOM 656 C CA . GLN A 1 90 ? -14.166 4.085 8.078 1.00 86.25 90 GLN A CA 1
ATOM 657 C C . GLN A 1 90 ? -14.497 5.477 8.645 1.00 86.25 90 GLN A C 1
ATOM 659 O O . GLN A 1 90 ? -15.531 6.059 8.310 1.00 86.25 90 GLN A O 1
ATOM 664 N N . GLY A 1 91 ? -13.622 6.043 9.482 1.00 85.38 91 GLY A N 1
ATOM 665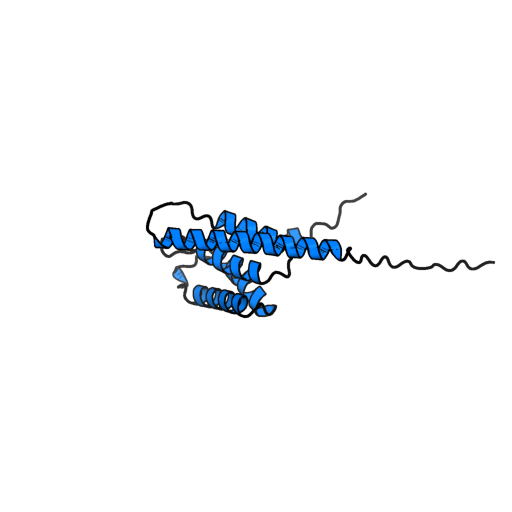 C CA . GLY A 1 91 ? -13.780 7.371 10.076 1.00 85.38 91 GLY A CA 1
ATOM 666 C C . GLY A 1 91 ? -14.714 7.428 11.290 1.00 85.38 91 GLY A C 1
ATOM 667 O O . GLY A 1 91 ? -14.895 8.501 11.867 1.00 85.38 91 GLY A O 1
ATOM 668 N N . ASP A 1 92 ? -15.289 6.300 11.706 1.00 86.81 92 ASP A N 1
ATOM 669 C CA . ASP A 1 92 ? -16.119 6.160 12.910 1.00 86.81 92 ASP A CA 1
ATOM 670 C C . ASP A 1 92 ? -15.427 5.359 14.030 1.00 86.81 92 ASP A C 1
ATOM 672 O O . ASP A 1 92 ? -16.040 5.041 15.050 1.00 86.81 92 ASP A O 1
ATOM 676 N N . GLY A 1 93 ? -14.131 5.078 13.859 1.00 84.88 93 GLY A N 1
ATOM 677 C CA . GLY A 1 93 ? -13.340 4.255 14.770 1.00 84.88 93 GLY A CA 1
ATOM 678 C C . GLY A 1 93 ? -13.408 2.758 14.469 1.00 84.88 93 GLY A C 1
ATOM 679 O O . GLY A 1 93 ? -12.844 1.982 15.238 1.00 84.88 93 GLY A O 1
ATOM 680 N N . THR A 1 94 ? -14.066 2.351 13.380 1.00 91.25 94 THR A N 1
ATOM 681 C CA . THR A 1 94 ? -14.050 0.975 12.871 1.00 91.25 94 THR A CA 1
ATOM 682 C C . THR A 1 94 ? -13.220 0.847 11.597 1.00 91.25 94 THR A C 1
ATOM 684 O O . THR A 1 94 ? -12.944 1.831 10.903 1.00 91.25 94 THR A O 1
ATOM 687 N N . TYR A 1 95 ? -12.816 -0.389 11.295 1.00 91.75 95 TYR A N 1
ATOM 688 C CA . TYR A 1 95 ? -11.992 -0.706 10.135 1.00 91.75 95 TYR A CA 1
ATOM 689 C C . TYR A 1 95 ? -12.666 -1.725 9.211 1.00 91.75 95 TYR A C 1
ATOM 691 O O . TYR A 1 95 ? -13.263 -2.702 9.658 1.00 91.75 95 TYR A O 1
ATOM 699 N N . ASP A 1 96 ? -12.533 -1.538 7.899 1.00 91.75 96 ASP A N 1
ATOM 700 C CA . ASP A 1 96 ? -12.799 -2.580 6.910 1.00 91.75 96 ASP A CA 1
ATOM 701 C C . ASP A 1 96 ? -11.707 -3.656 6.983 1.00 91.75 96 ASP A C 1
ATOM 703 O O . ASP A 1 96 ? -10.534 -3.430 6.668 1.00 91.75 96 ASP A O 1
ATOM 707 N N . ILE A 1 97 ? -12.110 -4.848 7.415 1.00 91.94 97 ILE A N 1
ATOM 708 C CA . ILE A 1 97 ? -11.199 -5.965 7.660 1.00 91.94 97 ILE A CA 1
ATOM 709 C C . ILE A 1 97 ? -10.554 -6.516 6.382 1.00 91.94 97 ILE A C 1
ATOM 711 O O . ILE A 1 97 ? -9.431 -7.008 6.463 1.00 91.94 97 ILE A O 1
ATOM 715 N N . CYS A 1 98 ? -11.190 -6.424 5.208 1.00 92.00 98 CYS A N 1
ATOM 716 C CA . CYS A 1 98 ? -10.572 -6.920 3.975 1.00 92.00 98 CYS A CA 1
ATOM 717 C C . CYS A 1 98 ? -9.374 -6.040 3.595 1.00 92.00 98 CYS A C 1
ATOM 719 O O . CYS A 1 98 ? -8.271 -6.552 3.406 1.00 92.00 98 CYS A O 1
ATOM 721 N N . TYR A 1 99 ? -9.559 -4.714 3.579 1.00 93.56 99 TYR A N 1
ATOM 722 C CA . TYR A 1 99 ? -8.460 -3.783 3.302 1.00 93.56 99 TYR A CA 1
ATOM 723 C C . TYR A 1 99 ? -7.354 -3.860 4.359 1.00 93.56 99 TYR A C 1
ATOM 725 O O . TYR A 1 99 ? -6.174 -3.743 4.029 1.00 93.56 99 TYR A O 1
ATOM 733 N N . LEU A 1 100 ? -7.713 -4.099 5.623 1.00 94.38 100 LEU A N 1
ATOM 734 C CA . LEU A 1 100 ? -6.740 -4.244 6.702 1.00 94.38 100 LEU A CA 1
ATOM 735 C C . LEU A 1 100 ? -5.863 -5.498 6.542 1.00 94.38 100 LEU A C 1
ATOM 737 O O . LEU A 1 100 ? -4.655 -5.443 6.780 1.00 94.38 100 LEU A O 1
ATOM 741 N N . LEU A 1 101 ? -6.457 -6.625 6.134 1.00 94.25 101 LEU A N 1
ATOM 742 C CA . LEU A 1 101 ? -5.719 -7.863 5.865 1.00 94.25 101 LEU A CA 1
ATOM 743 C C . LEU A 1 101 ? -4.797 -7.701 4.658 1.00 94.25 101 LEU A C 1
ATOM 745 O O . LEU A 1 101 ? -3.613 -8.004 4.766 1.00 94.25 101 LEU A O 1
ATOM 749 N N . ASP A 1 102 ? -5.309 -7.142 3.563 1.00 95.31 102 ASP A N 1
ATOM 750 C CA . ASP A 1 102 ? -4.515 -6.892 2.360 1.00 95.31 102 ASP A CA 1
ATOM 751 C C . ASP A 1 102 ? -3.346 -5.932 2.645 1.00 95.31 102 ASP 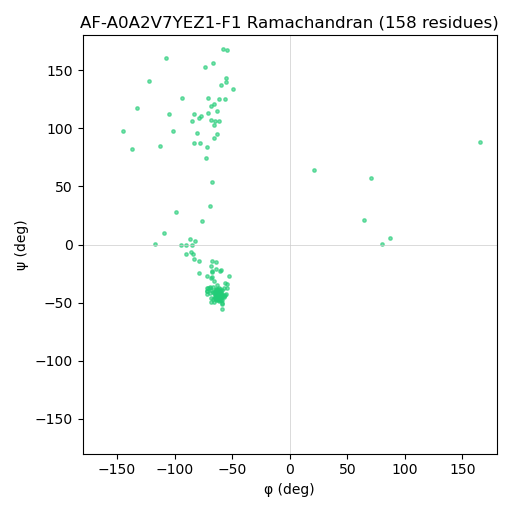A C 1
ATOM 753 O O . ASP A 1 102 ? -2.225 -6.151 2.187 1.00 95.31 102 ASP A O 1
ATOM 757 N N . SER A 1 103 ? -3.578 -4.900 3.465 1.00 97.38 103 SER A N 1
ATOM 758 C CA . SER A 1 103 ? -2.532 -3.983 3.926 1.00 97.38 103 SER A CA 1
ATOM 759 C C . SER A 1 103 ? -1.415 -4.713 4.675 1.00 97.38 103 SER A C 1
ATOM 761 O O . SER A 1 103 ? -0.227 -4.477 4.420 1.00 97.38 103 SER A O 1
ATOM 763 N N . ARG A 1 104 ? -1.786 -5.626 5.584 1.00 97.06 104 ARG A N 1
ATOM 764 C CA . ARG A 1 104 ? -0.822 -6.433 6.337 1.00 97.06 104 ARG A CA 1
ATOM 765 C C . ARG A 1 104 ? -0.021 -7.338 5.411 1.00 97.06 104 ARG A C 1
ATOM 767 O O . ARG A 1 104 ? 1.200 -7.380 5.538 1.00 97.06 104 ARG A O 1
ATOM 774 N N . ASP A 1 105 ? -0.688 -8.028 4.493 1.00 97.06 105 ASP A N 1
ATOM 775 C CA . ASP A 1 105 ? -0.052 -8.985 3.590 1.00 97.06 105 ASP A CA 1
ATOM 776 C C . ASP A 1 105 ? 0.987 -8.299 2.686 1.00 97.06 105 ASP A C 1
ATOM 778 O O . ASP A 1 105 ? 2.101 -8.807 2.532 1.00 97.06 105 ASP A O 1
ATOM 782 N N . GLU A 1 106 ? 0.689 -7.103 2.163 1.00 97.94 106 GLU A N 1
ATOM 783 C CA . GLU A 1 106 ? 1.661 -6.319 1.388 1.00 97.94 106 GLU A CA 1
ATOM 784 C C . GLU A 1 106 ? 2.864 -5.878 2.236 1.00 97.94 106 GLU A C 1
ATOM 786 O O . GLU A 1 106 ? 4.019 -6.008 1.812 1.00 97.94 106 GLU A O 1
ATOM 791 N N . ALA A 1 107 ? 2.632 -5.414 3.468 1.00 97.88 107 ALA A N 1
ATOM 792 C CA . ALA A 1 107 ? 3.714 -5.021 4.368 1.00 97.88 107 ALA A CA 1
ATOM 793 C C . ALA A 1 107 ? 4.607 -6.215 4.755 1.00 97.88 107 ALA A C 1
ATOM 795 O O . ALA A 1 107 ? 5.837 -6.118 4.705 1.00 97.88 107 ALA A O 1
ATOM 796 N N . GLU A 1 108 ? 4.018 -7.362 5.094 1.00 97.88 108 GLU A N 1
ATOM 797 C CA . GLU A 1 108 ? 4.757 -8.594 5.386 1.00 97.88 108 GLU A CA 1
ATOM 798 C C . GLU A 1 108 ? 5.551 -9.078 4.169 1.00 97.88 108 GLU A C 1
ATOM 800 O O . GLU A 1 108 ? 6.708 -9.493 4.309 1.00 97.88 108 GLU A O 1
ATOM 805 N N . TYR A 1 109 ? 4.977 -8.971 2.967 1.00 97.12 109 TYR A N 1
ATOM 806 C CA . TYR A 1 109 ? 5.674 -9.297 1.730 1.00 97.12 109 TYR A CA 1
ATOM 807 C C . TYR A 1 109 ? 6.927 -8.431 1.554 1.00 97.12 109 TYR A C 1
ATOM 809 O O . TYR A 1 109 ? 8.004 -8.973 1.294 1.00 97.12 109 TYR A O 1
ATOM 817 N N . VAL A 1 110 ? 6.827 -7.111 1.736 1.00 97.88 110 VAL A N 1
ATOM 818 C CA . VAL A 1 110 ? 7.975 -6.190 1.627 1.00 97.88 110 VAL A CA 1
ATOM 819 C C . VAL A 1 110 ? 9.065 -6.527 2.643 1.00 97.88 110 VAL A C 1
ATOM 821 O O . VAL A 1 110 ? 10.241 -6.612 2.277 1.00 97.88 110 VAL A O 1
ATOM 824 N N . LEU A 1 111 ? 8.691 -6.777 3.902 1.00 97.25 111 LEU A N 1
ATOM 825 C CA . LEU A 1 111 ? 9.643 -7.134 4.960 1.00 97.25 111 LEU A CA 1
ATOM 826 C C . LEU A 1 111 ? 10.343 -8.468 4.677 1.00 97.25 111 LEU A C 1
ATOM 828 O O . LEU A 1 111 ? 11.542 -8.603 4.915 1.00 97.25 111 LEU A O 1
ATOM 832 N N . LYS A 1 112 ? 9.617 -9.447 4.128 1.00 97.31 112 LYS A N 1
ATOM 833 C CA . LYS A 1 112 ? 10.166 -10.757 3.762 1.00 97.31 112 LYS A CA 1
ATOM 834 C C . LYS A 1 112 ? 11.137 -10.683 2.581 1.00 97.31 112 LYS A C 1
ATOM 836 O O . LYS A 1 112 ? 12.116 -11.427 2.563 1.00 97.31 112 LYS A O 1
ATOM 841 N N . HIS A 1 113 ? 10.864 -9.825 1.598 1.00 96.31 113 HIS A N 1
ATOM 842 C CA . HIS A 1 113 ? 11.651 -9.737 0.361 1.00 96.31 113 HIS A CA 1
ATOM 843 C C . HIS A 1 113 ? 12.745 -8.663 0.399 1.00 96.31 113 HIS A C 1
ATOM 845 O O . HIS A 1 113 ? 13.510 -8.552 -0.556 1.00 96.31 113 HIS A O 1
ATOM 851 N N . GLY A 1 114 ? 12.871 -7.928 1.508 1.00 89.19 114 GLY A N 1
ATOM 852 C CA . GLY A 1 114 ? 13.982 -7.010 1.745 1.00 89.19 114 GLY A CA 1
ATOM 853 C C . GLY A 1 114 ? 13.930 -5.768 0.859 1.00 89.19 114 GLY A C 1
ATOM 854 O O . GLY A 1 114 ? 14.878 -5.504 0.121 1.00 89.19 114 GLY A O 1
ATOM 855 N N . GLY A 1 115 ? 12.826 -5.015 0.937 1.00 86.75 115 GLY A N 1
ATOM 856 C CA . GLY A 1 115 ? 12.693 -3.714 0.272 1.00 86.75 115 GLY A CA 1
ATOM 857 C C . GLY A 1 115 ? 13.811 -2.729 0.633 1.00 86.75 115 GLY A C 1
ATOM 858 O O . GLY A 1 115 ? 14.572 -2.929 1.584 1.00 86.75 115 GLY A O 1
ATOM 859 N N . GLY A 1 116 ? 13.904 -1.627 -0.113 1.00 91.62 116 GLY A N 1
ATOM 860 C CA . GLY A 1 116 ? 14.838 -0.554 0.220 1.00 91.62 116 GLY A CA 1
ATOM 861 C C . GLY A 1 116 ? 14.583 0.013 1.628 1.00 91.62 116 GLY A C 1
ATOM 862 O O . GLY A 1 116 ? 13.543 -0.258 2.240 1.00 91.62 116 GLY A O 1
ATOM 863 N N . PRO A 1 117 ? 15.498 0.837 2.176 1.00 95.12 117 PRO A N 1
ATOM 864 C CA . PRO A 1 117 ? 15.321 1.412 3.510 1.00 95.12 117 PRO A CA 1
ATOM 865 C C . PRO A 1 117 ? 13.997 2.171 3.683 1.00 95.12 117 PRO A C 1
ATOM 867 O O . PRO A 1 117 ? 13.375 2.070 4.735 1.00 95.12 117 PRO A O 1
ATOM 870 N N . ALA A 1 118 ? 13.547 2.893 2.650 1.00 94.75 118 ALA A N 1
ATOM 871 C CA . ALA A 1 118 ? 12.267 3.601 2.665 1.00 94.75 118 ALA A CA 1
ATOM 872 C C . ALA A 1 118 ? 11.075 2.629 2.723 1.00 94.75 118 ALA A C 1
ATOM 874 O O . ALA A 1 118 ? 10.230 2.749 3.607 1.00 94.75 118 ALA A O 1
ATOM 875 N N . ASP A 1 119 ? 11.056 1.622 1.848 1.00 97.06 119 ASP A N 1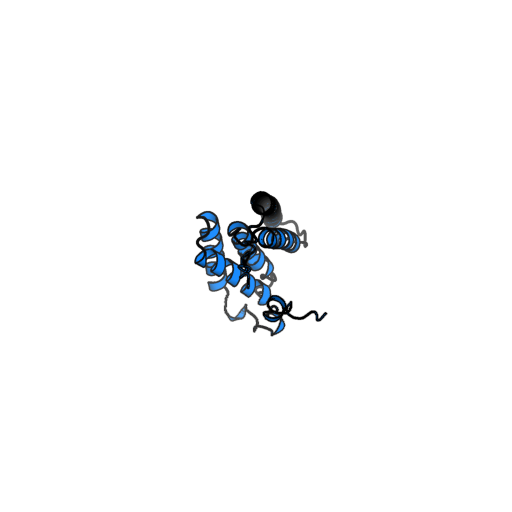
ATOM 876 C CA . ASP A 1 119 ? 9.995 0.607 1.757 1.00 97.06 119 ASP A CA 1
ATOM 877 C C . ASP A 1 119 ? 9.844 -0.160 3.072 1.00 97.06 119 ASP A C 1
ATOM 879 O O . ASP A 1 119 ? 8.741 -0.362 3.574 1.00 97.06 119 ASP A O 1
ATOM 883 N N . THR A 1 120 ? 10.977 -0.531 3.673 1.00 97.00 120 THR A N 1
ATOM 884 C CA . THR A 1 120 ? 11.029 -1.225 4.963 1.00 97.00 120 THR A CA 1
ATOM 885 C C . THR A 1 120 ? 10.446 -0.365 6.087 1.00 97.00 120 THR A C 1
ATOM 887 O O . THR A 1 120 ? 9.731 -0.876 6.950 1.00 97.00 120 THR A O 1
ATOM 890 N N . VAL A 1 121 ? 10.717 0.945 6.086 1.00 97.94 121 VAL A N 1
ATOM 891 C CA . VAL A 1 121 ? 10.128 1.878 7.061 1.00 97.94 121 VAL A CA 1
ATOM 892 C C . VAL A 1 121 ? 8.616 1.976 6.875 1.00 97.94 121 VAL A C 1
ATOM 894 O O . VAL A 1 121 ? 7.890 1.904 7.867 1.00 97.94 121 VAL A O 1
ATOM 897 N N . ILE A 1 122 ? 8.135 2.096 5.634 1.00 97.44 122 ILE A N 1
ATOM 898 C CA . ILE A 1 122 ? 6.696 2.126 5.336 1.00 97.44 122 ILE A CA 1
ATOM 899 C C . ILE A 1 122 ? 6.034 0.835 5.834 1.00 97.44 122 ILE A C 1
ATOM 901 O O . ILE A 1 122 ? 5.092 0.898 6.622 1.00 97.44 122 ILE A O 1
ATOM 905 N N . ALA A 1 123 ? 6.578 -0.329 5.473 1.00 98.00 123 ALA A N 1
ATOM 906 C CA . ALA A 1 123 ? 6.036 -1.621 5.877 1.00 98.00 123 ALA A CA 1
ATOM 907 C C . ALA A 1 123 ? 6.015 -1.800 7.407 1.00 98.00 123 ALA A C 1
ATOM 909 O O . ALA A 1 123 ? 5.006 -2.215 7.975 1.00 98.00 123 ALA A O 1
ATOM 910 N N . HIS A 1 124 ? 7.083 -1.420 8.115 1.00 98.31 124 HIS A N 1
ATOM 911 C CA . HIS A 1 124 ? 7.083 -1.452 9.581 1.00 98.31 124 HIS A CA 1
ATOM 912 C C . HIS A 1 124 ? 6.050 -0.511 10.204 1.00 98.31 124 HIS A C 1
ATOM 914 O O . HIS A 1 124 ? 5.448 -0.866 11.220 1.00 98.31 124 HIS A O 1
ATOM 920 N N . ASN A 1 125 ? 5.845 0.674 9.625 1.00 98.19 125 ASN A N 1
ATOM 921 C CA . ASN A 1 125 ? 4.832 1.611 10.101 1.00 98.19 125 ASN A CA 1
ATOM 922 C C . ASN A 1 125 ? 3.424 1.042 9.921 1.00 98.19 125 ASN A C 1
ATOM 924 O O . ASN A 1 125 ? 2.625 1.155 10.846 1.00 98.19 125 ASN A O 1
ATOM 928 N N . VAL A 1 126 ? 3.154 0.376 8.794 1.00 98.19 126 VAL A N 1
ATOM 929 C CA . VAL A 1 126 ? 1.889 -0.330 8.551 1.00 98.19 126 VAL A CA 1
ATOM 930 C C . VAL A 1 126 ? 1.662 -1.403 9.613 1.00 98.19 126 VAL A C 1
ATOM 932 O O . VAL A 1 126 ? 0.671 -1.340 10.336 1.00 98.19 126 VAL A O 1
ATOM 935 N N . ILE A 1 127 ? 2.608 -2.330 9.802 1.00 98.25 127 ILE A N 1
ATOM 936 C CA . ILE A 1 127 ? 2.474 -3.400 10.807 1.00 98.25 127 ILE A CA 1
ATOM 937 C C . ILE A 1 127 ? 2.257 -2.828 12.209 1.00 98.25 127 ILE A C 1
ATOM 939 O O . ILE A 1 127 ? 1.389 -3.296 12.946 1.00 98.25 127 ILE A O 1
ATOM 943 N N . ARG A 1 128 ? 3.017 -1.792 12.581 1.00 98.00 128 ARG A N 1
ATOM 944 C CA . ARG A 1 128 ? 2.855 -1.127 13.877 1.00 98.00 128 ARG A CA 1
ATOM 945 C C . ARG A 1 128 ? 1.472 -0.496 14.016 1.00 98.00 128 ARG A C 1
ATOM 947 O O . ARG A 1 128 ? 0.878 -0.613 15.080 1.00 98.00 128 ARG A O 1
ATOM 954 N N . ALA A 1 129 ? 0.978 0.183 12.986 1.00 96.75 129 ALA A N 1
ATOM 955 C CA . ALA A 1 129 ? -0.330 0.822 13.025 1.00 96.75 129 ALA A CA 1
ATOM 956 C C . ALA A 1 129 ? -1.446 -0.215 13.204 1.00 96.75 129 ALA A C 1
ATOM 958 O O . ALA A 1 129 ? -2.275 -0.046 14.091 1.00 96.75 129 ALA A O 1
ATOM 959 N N . ILE A 1 130 ? -1.396 -1.327 12.464 1.00 96.25 130 ILE A N 1
ATOM 960 C CA . ILE A 1 130 ? -2.355 -2.434 12.596 1.00 96.25 130 ILE A CA 1
ATOM 961 C C . ILE A 1 130 ? -2.333 -3.021 14.016 1.00 96.25 130 ILE A C 1
ATOM 963 O O . ILE A 1 130 ? -3.383 -3.258 14.601 1.00 96.25 130 ILE A O 1
ATOM 967 N N . GLN A 1 131 ? -1.150 -3.209 14.611 1.00 95.44 131 GLN A N 1
ATOM 968 C CA . GLN A 1 131 ? -1.007 -3.723 15.984 1.00 95.44 131 GLN A CA 1
ATOM 969 C C . GLN A 1 131 ? -1.592 -2.803 17.065 1.00 95.44 131 GLN A C 1
ATOM 971 O O . GLN A 1 131 ? -1.843 -3.261 18.179 1.00 95.44 131 GLN A O 1
ATOM 976 N N . LEU A 1 132 ? -1.763 -1.514 16.767 1.00 95.44 132 LEU A N 1
ATOM 977 C CA . LEU A 1 132 ? -2.332 -0.536 17.692 1.00 95.44 132 LEU A CA 1
ATOM 978 C C . LEU A 1 132 ? -3.857 -0.419 17.571 1.00 95.44 132 LEU A C 1
ATOM 980 O O . LEU A 1 132 ? -4.462 0.259 18.402 1.00 95.44 132 LEU A O 1
ATOM 984 N N . ILE A 1 133 ? -4.478 -1.062 16.576 1.00 93.19 133 ILE A N 1
ATOM 985 C CA . ILE A 1 133 ? -5.935 -1.071 16.427 1.00 93.19 133 ILE A CA 1
ATOM 986 C C . ILE A 1 133 ? -6.542 -1.937 17.545 1.00 93.19 133 ILE A C 1
ATOM 988 O O . ILE A 1 133 ? -6.145 -3.097 17.700 1.00 93.19 133 ILE A O 1
ATOM 992 N N . PRO A 1 134 ? -7.500 -1.412 18.333 1.00 91.69 134 PRO A N 1
ATOM 993 C CA . PRO A 1 134 ? -8.198 -2.200 19.341 1.00 91.69 134 PRO A CA 1
ATOM 994 C C . PRO A 1 134 ? -8.936 -3.388 18.703 1.00 91.69 134 PRO A C 1
ATOM 996 O O . PRO A 1 134 ? -9.582 -3.197 17.672 1.00 91.69 134 PRO A O 1
ATOM 999 N N . PRO A 1 135 ? -8.905 -4.598 19.290 1.00 88.38 135 PRO A N 1
ATOM 1000 C CA . PRO A 1 135 ? -9.594 -5.760 18.726 1.00 88.38 135 PRO A CA 1
ATOM 1001 C C . PRO A 1 135 ? -11.086 -5.526 18.457 1.00 88.38 135 PRO A C 1
ATOM 1003 O O . PRO A 1 135 ? -11.616 -6.028 17.476 1.00 88.38 135 PRO A O 1
ATOM 1006 N N 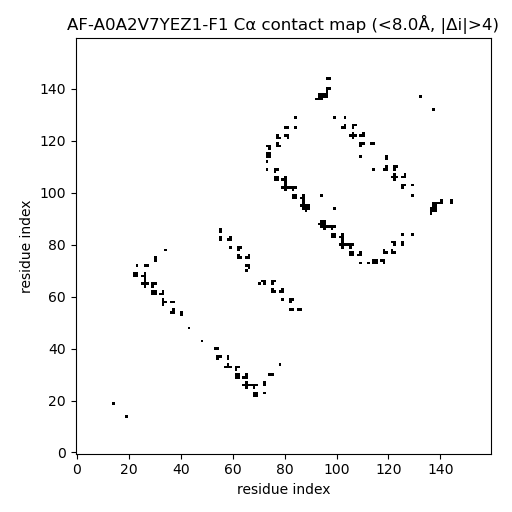. GLU A 1 136 ? -11.757 -4.734 19.293 1.00 89.25 136 GLU A N 1
ATOM 1007 C CA . GLU A 1 136 ? -13.169 -4.367 19.150 1.00 89.25 136 GLU A CA 1
ATOM 1008 C C . GLU A 1 136 ? -13.474 -3.452 17.952 1.00 89.25 136 GLU A C 1
ATOM 1010 O O . GLU A 1 136 ? -14.626 -3.368 17.532 1.00 89.25 136 GLU A O 1
ATOM 1015 N N . ALA A 1 137 ? -12.464 -2.775 17.400 1.00 88.81 137 ALA A N 1
ATOM 1016 C CA . ALA A 1 137 ? -12.588 -1.935 16.209 1.00 88.81 137 ALA A CA 1
ATOM 1017 C C . ALA A 1 137 ? -12.472 -2.741 14.901 1.00 88.81 137 ALA A C 1
ATOM 1019 O O . ALA A 1 137 ? -12.697 -2.198 13.816 1.00 88.81 137 ALA A O 1
ATOM 1020 N N . ILE A 1 138 ? -12.110 -4.024 15.002 1.00 85.56 138 ILE A N 1
ATOM 1021 C CA . ILE A 1 138 ? -11.919 -4.930 13.875 1.00 85.56 138 ILE A CA 1
ATOM 1022 C C . ILE A 1 138 ? -13.123 -5.880 13.815 1.00 85.56 138 ILE A C 1
ATOM 1024 O O . ILE A 1 138 ? -13.283 -6.710 14.711 1.00 85.56 138 ILE A O 1
ATOM 1028 N N . PRO A 1 139 ? -13.983 -5.790 12.785 1.00 81.69 139 PRO A N 1
ATOM 1029 C CA . PRO A 1 139 ? -15.091 -6.720 12.637 1.00 81.69 139 PRO A CA 1
ATOM 1030 C C . PRO A 1 139 ? -14.576 -8.134 12.337 1.00 81.69 139 PRO A C 1
ATOM 1032 O O . PRO A 1 139 ? -13.483 -8.317 11.792 1.00 81.69 139 PRO A O 1
ATOM 1035 N N . ASP A 1 140 ? -15.393 -9.141 12.652 1.00 82.19 140 ASP A N 1
ATOM 1036 C CA . ASP A 1 140 ? -15.099 -10.527 12.288 1.00 82.19 140 ASP A CA 1
ATOM 1037 C C . ASP A 1 140 ? -14.873 -10.650 10.776 1.00 82.19 140 ASP A C 1
ATOM 1039 O O . ASP A 1 140 ? -15.591 -10.053 9.972 1.00 82.19 140 ASP A O 1
ATOM 1043 N N . ARG A 1 141 ? -13.880 -11.456 10.383 1.00 78.12 141 ARG A N 1
ATOM 1044 C CA . ARG A 1 141 ? -13.521 -11.658 8.976 1.00 78.12 141 ARG A CA 1
ATOM 1045 C C . ARG A 1 141 ? -14.693 -12.304 8.215 1.00 78.12 141 ARG A C 1
ATOM 1047 O O . ARG A 1 141 ? -15.002 -13.467 8.485 1.00 78.12 141 ARG A O 1
ATOM 1054 N N . PRO A 1 142 ? -15.315 -11.625 7.231 1.00 77.06 142 PRO A N 1
ATOM 1055 C CA . PRO A 1 142 ? -16.276 -12.263 6.347 1.00 77.06 142 PRO A CA 1
ATOM 1056 C C . PRO A 1 142 ? -15.550 -13.181 5.353 1.00 77.06 142 PRO A C 1
ATOM 1058 O O . PRO A 1 142 ? -14.406 -12.924 4.968 1.00 77.06 142 PRO A O 1
ATOM 1061 N N . SER A 1 143 ? -16.237 -14.223 4.878 1.00 71.75 143 SER A N 1
ATOM 1062 C CA . SER A 1 143 ? -15.702 -15.135 3.853 1.00 71.75 143 SER A CA 1
ATOM 1063 C C . SER A 1 143 ? -15.364 -14.422 2.539 1.00 71.75 143 SER A C 1
ATOM 1065 O O . SER A 1 143 ? -14.505 -14.873 1.797 1.00 71.75 143 SER A O 1
ATOM 1067 N N . SER A 1 144 ? -15.972 -13.266 2.262 1.00 71.94 144 SER A N 1
ATOM 1068 C CA . SER A 1 144 ? -15.659 -12.441 1.089 1.00 71.94 144 SER A CA 1
ATOM 1069 C C . SER A 1 144 ? -14.264 -11.803 1.114 1.00 71.94 144 SER A C 1
ATOM 1071 O O . SER A 1 144 ? -13.818 -11.325 0.078 1.00 71.94 144 SER A O 1
ATOM 1073 N N . CYS A 1 145 ? -13.573 -11.782 2.263 1.00 69.06 145 CYS A N 1
ATOM 1074 C CA . CYS A 1 145 ? -12.163 -11.373 2.330 1.00 69.06 145 CYS A CA 1
ATOM 1075 C C . CYS A 1 145 ? -11.195 -12.514 1.964 1.00 69.06 145 CYS A C 1
ATOM 1077 O O . CYS A 1 145 ? -9.980 -12.374 2.114 1.00 69.06 145 CYS A O 1
ATOM 1079 N N . GLU A 1 146 ? -11.694 -13.685 1.571 1.00 62.12 146 GLU A N 1
ATOM 1080 C CA . GLU A 1 146 ? -10.896 -14.722 0.923 1.00 62.12 146 GLU A CA 1
ATOM 1081 C C . GLU A 1 146 ? -10.827 -14.370 -0.566 1.00 62.12 146 GLU A C 1
ATOM 1083 O O . GLU A 1 146 ? -11.677 -14.770 -1.356 1.00 62.12 146 GLU A O 1
ATOM 1088 N N . ARG A 1 147 ? -9.849 -13.549 -0.966 1.00 52.97 147 ARG A N 1
ATOM 1089 C CA . ARG A 1 147 ? -9.571 -13.353 -2.393 1.00 52.97 147 ARG A CA 1
ATOM 1090 C C . ARG A 1 147 ? -9.088 -14.679 -2.981 1.00 52.97 147 ARG A C 1
ATOM 1092 O O . ARG A 1 147 ? -7.963 -15.080 -2.716 1.00 52.97 147 ARG A O 1
ATOM 1099 N N . ASP A 1 148 ? -9.956 -15.332 -3.751 1.00 44.66 148 ASP A N 1
ATOM 1100 C CA . ASP A 1 148 ? -9.674 -16.170 -4.924 1.00 44.66 148 ASP A CA 1
ATOM 1101 C C . ASP A 1 148 ? -8.240 -16.743 -5.039 1.00 44.66 148 ASP A C 1
ATOM 1103 O O . ASP A 1 148 ? -7.523 -16.483 -6.011 1.00 44.66 148 ASP A O 1
ATOM 1107 N N . GLU A 1 149 ? -7.814 -17.609 -4.113 1.00 41.53 149 GLU A N 1
ATOM 1108 C CA . GLU A 1 149 ? -6.631 -18.457 -4.349 1.00 41.53 149 GLU A CA 1
ATOM 1109 C C . GLU A 1 149 ? -6.839 -19.364 -5.587 1.00 41.53 149 GLU A C 1
ATOM 1111 O O . GLU A 1 149 ? -5.882 -19.780 -6.251 1.00 41.53 149 GLU A O 1
ATOM 1116 N N . GLU A 1 150 ? -8.100 -19.603 -5.964 1.00 36.84 150 GLU A N 1
ATOM 1117 C CA . GLU A 1 150 ? -8.511 -20.466 -7.073 1.00 36.84 150 GLU A CA 1
ATOM 1118 C C . GLU A 1 150 ? -8.368 -19.820 -8.466 1.00 36.84 150 GLU A C 1
ATOM 1120 O O . GLU A 1 150 ? -8.129 -20.529 -9.448 1.00 36.84 150 GLU A O 1
ATOM 1125 N N . GLN A 1 151 ? -8.388 -18.486 -8.596 1.00 39.28 151 GLN A N 1
ATOM 1126 C CA . GLN A 1 151 ? -8.185 -17.840 -9.907 1.00 39.28 151 GLN A CA 1
ATOM 1127 C C . GLN A 1 151 ? -6.712 -17.774 -10.338 1.00 39.28 151 GLN A C 1
ATOM 1129 O O . GLN A 1 151 ? -6.430 -17.601 -11.523 1.00 39.28 151 GLN A O 1
ATOM 1134 N N . ARG A 1 152 ? -5.755 -18.005 -9.427 1.00 42.88 152 ARG A N 1
ATOM 1135 C CA . ARG A 1 152 ? -4.326 -18.118 -9.780 1.00 42.88 152 ARG A CA 1
ATOM 1136 C C . ARG A 1 152 ? -3.917 -19.512 -10.277 1.00 42.88 152 ARG A C 1
ATOM 1138 O O . ARG A 1 152 ? -2.847 -19.643 -10.865 1.00 42.88 152 ARG A O 1
ATOM 1145 N N . HIS A 1 153 ? -4.770 -20.529 -10.117 1.00 38.56 153 HIS A N 1
ATOM 1146 C CA . HIS A 1 153 ? -4.518 -21.905 -10.584 1.00 38.56 153 HIS A CA 1
ATOM 1147 C C . HIS A 1 153 ? -5.519 -22.404 -11.651 1.00 38.56 153 HIS A C 1
ATOM 1149 O O . HIS A 1 153 ? -5.377 -23.515 -12.159 1.00 38.56 153 HIS A O 1
ATOM 1155 N N . GLY A 1 154 ? -6.491 -21.578 -12.054 1.00 31.69 154 GLY A N 1
ATOM 1156 C CA . GLY A 1 154 ? -7.593 -21.954 -12.950 1.00 31.69 154 GLY A CA 1
ATOM 1157 C C . GLY A 1 154 ? -7.355 -21.849 -14.464 1.00 31.69 154 GLY A C 1
ATOM 1158 O O . GLY A 1 154 ? -8.289 -22.090 -15.225 1.00 31.69 154 GLY A O 1
ATOM 1159 N N . THR A 1 155 ? -6.151 -21.525 -14.952 1.00 33.53 155 THR A N 1
ATOM 1160 C CA . THR A 1 155 ? -5.867 -21.470 -16.409 1.00 33.53 155 THR A CA 1
ATOM 1161 C C . THR A 1 155 ? -5.185 -22.728 -16.955 1.00 33.53 155 THR A C 1
ATOM 1163 O O . THR A 1 155 ? -4.493 -22.680 -17.971 1.00 33.53 155 THR A O 1
ATOM 1166 N N . GLN A 1 156 ? -5.409 -23.886 -16.329 1.00 44.38 156 GLN A N 1
ATOM 1167 C CA . GLN A 1 156 ? -5.168 -25.193 -16.946 1.00 44.38 156 GLN A CA 1
ATOM 1168 C C . GLN A 1 156 ? -6.489 -25.928 -17.167 1.00 44.38 156 GLN A C 1
ATOM 1170 O O . GLN A 1 156 ? -6.903 -26.733 -16.345 1.00 44.38 156 GLN A O 1
ATOM 1175 N N . THR A 1 157 ? -7.144 -25.639 -18.292 1.00 35.56 157 THR A N 1
ATOM 1176 C CA . THR A 1 157 ? -7.697 -26.611 -19.262 1.00 35.56 157 THR A CA 1
ATOM 1177 C C . THR A 1 157 ? -8.667 -25.890 -20.195 1.00 35.56 157 THR A C 1
ATOM 1179 O O . THR A 1 157 ? -9.875 -25.858 -19.986 1.00 35.56 157 THR A O 1
ATOM 1182 N N . ARG A 1 158 ? -8.144 -25.334 -21.293 1.00 32.56 158 ARG A N 1
ATOM 1183 C CA . ARG A 1 158 ? -8.955 -25.167 -22.501 1.00 32.56 158 ARG A CA 1
ATOM 1184 C C . ARG A 1 158 ? -8.558 -26.279 -23.455 1.00 32.56 158 ARG A C 1
ATOM 1186 O O . ARG A 1 158 ? -7.515 -26.218 -24.097 1.00 32.56 158 ARG A O 1
ATOM 1193 N N . SER A 1 159 ? -9.372 -27.327 -23.441 1.00 39.81 159 SER A N 1
ATOM 1194 C CA . SER A 1 159 ? -9.348 -28.419 -24.402 1.00 39.81 159 SER A CA 1
ATOM 1195 C C . SER A 1 159 ? -9.326 -27.876 -25.832 1.00 39.81 159 SER A C 1
ATOM 1197 O O . SER A 1 159 ? -10.094 -26.979 -26.189 1.00 39.81 159 SER A O 1
ATOM 1199 N N . SER A 1 160 ? -8.452 -28.445 -26.649 1.00 39.75 160 SER A N 1
ATOM 1200 C CA . SER A 1 160 ? -8.608 -28.585 -28.095 1.00 39.75 160 SER A CA 1
ATOM 1201 C C . SER A 1 160 ? -8.241 -30.017 -28.440 1.00 39.75 160 SER A C 1
ATOM 1203 O O . SER A 1 160 ? -7.291 -30.526 -27.802 1.00 39.75 160 SER A O 1
#

Sequence (160 aa):
MLIAAFICVAAGFSPPVGGLKAAATRSQELTAAAEELLRVEKKIAASNDRVGSFLYGDVLSLLDEAIDHDSSNLHARALAGEVLLLRSDQGDGTYDICYLLDSRDEAEYVLKHGGGPADTVIAHNVIRAIQLIPPEAIPDRPSSCERDEEQRHGTQTRS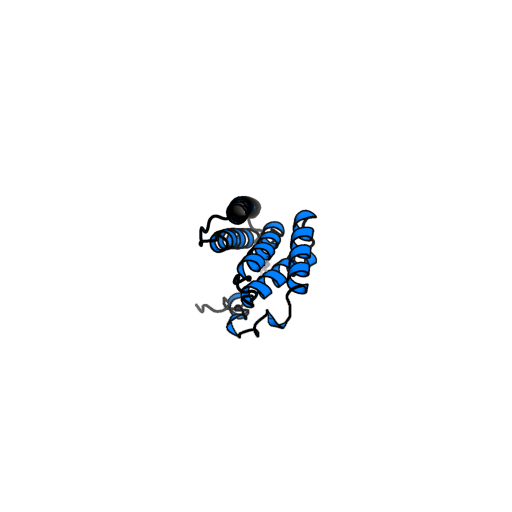S

Solvent-accessible surface area (backbone atoms only — not comparable to full-atom values): 9154 Å² total; per-residue (Å²): 143,80,89,80,80,83,78,82,79,78,81,78,82,68,74,60,69,68,56,60,52,53,27,44,52,50,16,50,54,30,31,53,52,25,51,53,51,50,53,52,50,56,51,46,64,73,66,72,62,89,70,90,69,77,58,57,66,61,33,43,54,31,22,52,54,14,33,74,48,23,80,80,45,32,56,33,36,14,52,40,12,48,46,27,42,62,66,11,52,69,84,79,74,39,39,44,50,52,36,41,50,54,13,47,53,31,14,52,49,26,63,74,71,63,36,57,77,68,27,41,50,46,18,51,51,42,53,52,53,61,72,66,54,57,72,90,32,48,58,81,82,57,76,83,61,61,75,62,74,61,71,81,67,63,88,79,76,84,85,128

Foldseek 3Di:
DDDDDDDDDPPPPPPPPVLLVVLQVQLVVLLVVLVVLVVVLVVVVVVPDPPVDRCLVVSLVSLVSSCVSPVPPLSSLLVQLLSLLVVQDPPPLAGDQLSLVSSLVSLVVSCVSPHDPVSVVSSVVSVVVSVPRDPVRYDDDDPVSPPPPPVVVPPPDDDD